Protein AF-A0A2A7NTY3-F1 (afdb_monomer_lite)

Radius of gyration: 12.22 Å; chains: 1; bounding box: 23×20×34 Å

Foldseek 3Di:
DCLVVPDDCPPDPDDPPPPPVLVVVQVVVCVVPVDDPVPGPCVRRND

Structure (mmCIF, N/CA/C/O backbone):
data_AF-A0A2A7NTY3-F1
#
_entry.id   AF-A0A2A7NTY3-F1
#
loop_
_atom_site.group_PDB
_atom_site.id
_atom_site.type_symbol
_atom_site.label_atom_id
_atom_site.label_alt_id
_atom_site.label_comp_id
_atom_site.label_asym_id
_atom_site.label_entity_id
_atom_site.label_seq_id
_atom_site.pdbx_PDB_ins_code
_atom_site.Cartn_x
_atom_site.Cartn_y
_atom_site.Cartn_z
_atom_site.occupancy
_atom_site.B_iso_or_equiv
_atom_site.auth_seq_id
_atom_site.auth_comp_id
_atom_site.auth_asym_id
_atom_site.auth_atom_id
_atom_site.pdbx_PDB_model_num
ATOM 1 N N . MET A 1 1 ? -6.914 -0.002 -10.301 1.00 55.19 1 MET A N 1
ATOM 2 C CA . MET A 1 1 ? -7.339 1.270 -10.957 1.00 55.19 1 MET A CA 1
ATOM 3 C C . MET A 1 1 ? -6.153 2.174 -11.334 1.00 55.19 1 MET A C 1
ATOM 5 O O . MET A 1 1 ? -6.326 3.046 -12.175 1.00 55.19 1 MET A O 1
ATOM 9 N N . VAL A 1 2 ? -4.950 1.957 -10.786 1.00 57.47 2 VAL A N 1
ATOM 10 C CA . VAL A 1 2 ? -3.707 2.676 -11.140 1.00 57.47 2 VAL A CA 1
ATOM 11 C C . VAL A 1 2 ? -2.809 1.857 -12.080 1.00 57.47 2 VAL A C 1
ATOM 13 O O . VAL A 1 2 ? -1.994 2.432 -12.792 1.00 57.47 2 VAL A O 1
ATOM 16 N N . SER A 1 3 ? -3.007 0.540 -12.202 1.00 55.94 3 SER A N 1
ATOM 17 C CA . SER A 1 3 ? -2.224 -0.338 -13.085 1.00 55.94 3 SER A CA 1
ATOM 18 C C . SER A 1 3 ? -2.267 0.071 -14.561 1.00 55.94 3 SER A C 1
ATOM 20 O O . SER A 1 3 ? -1.328 -0.209 -15.307 1.00 55.94 3 SER A O 1
ATOM 22 N N . ARG A 1 4 ? -3.327 0.783 -14.967 1.00 57.59 4 ARG A N 1
ATOM 23 C CA . ARG A 1 4 ? -3.506 1.347 -16.312 1.00 57.59 4 ARG A CA 1
ATOM 24 C C . ARG A 1 4 ? -2.654 2.596 -16.572 1.00 57.59 4 ARG A C 1
ATOM 26 O O . ARG A 1 4 ? -2.478 2.964 -17.725 1.00 57.59 4 ARG A O 1
ATOM 33 N N . LEU A 1 5 ? -2.158 3.241 -15.515 1.00 66.19 5 LEU A N 1
ATOM 34 C CA . LEU A 1 5 ? -1.249 4.391 -15.574 1.00 66.19 5 LEU A CA 1
ATOM 35 C C . LEU A 1 5 ? 0.222 3.971 -15.463 1.00 66.19 5 LEU A C 1
ATOM 37 O O . LEU A 1 5 ? 1.106 4.776 -15.740 1.00 66.19 5 LEU A O 1
ATOM 41 N N . LEU A 1 6 ? 0.489 2.723 -15.065 1.00 66.50 6 LEU A N 1
ATOM 42 C CA . LEU A 1 6 ? 1.837 2.173 -15.087 1.00 66.50 6 LEU A CA 1
ATOM 43 C C . LEU A 1 6 ? 2.227 1.842 -16.531 1.00 66.50 6 LEU A C 1
ATOM 45 O O . LEU A 1 6 ? 1.410 1.238 -17.246 1.00 66.50 6 LEU A O 1
ATOM 49 N N . PRO A 1 7 ? 3.451 2.206 -16.959 1.00 62.97 7 PRO A N 1
ATOM 50 C CA . PRO A 1 7 ? 3.922 1.910 -18.302 1.00 62.97 7 PRO A CA 1
ATOM 51 C C . PRO A 1 7 ? 3.760 0.414 -18.578 1.00 62.97 7 PRO A C 1
ATOM 53 O O . PRO A 1 7 ? 4.154 -0.434 -17.777 1.00 62.97 7 PRO A O 1
ATOM 56 N N . SER A 1 8 ? 3.105 0.084 -19.693 1.00 63.25 8 SER A N 1
ATOM 57 C CA . SER A 1 8 ? 3.063 -1.297 -20.160 1.00 63.25 8 SER A CA 1
ATOM 58 C C . SER A 1 8 ? 4.460 -1.719 -20.557 1.00 63.25 8 SER A C 1
ATOM 60 O O . SER A 1 8 ? 5.139 -1.012 -21.292 1.00 63.25 8 SER A O 1
ATOM 62 N N . ASN A 1 9 ? 4.852 -2.906 -20.116 1.00 61.75 9 ASN A N 1
ATOM 63 C CA . ASN A 1 9 ? 6.133 -3.496 -20.471 1.00 61.75 9 ASN A CA 1
ATOM 64 C C . ASN A 1 9 ? 6.150 -4.089 -21.899 1.00 61.75 9 ASN A C 1
ATOM 66 O O . ASN A 1 9 ? 6.997 -4.910 -22.241 1.00 61.75 9 ASN A O 1
ATOM 70 N N . ASP A 1 10 ? 5.168 -3.708 -22.716 1.00 61.28 10 ASP A N 1
ATOM 71 C CA . ASP A 1 10 ? 4.977 -4.191 -24.076 1.00 61.28 10 ASP A CA 1
ATOM 72 C C . ASP A 1 10 ? 6.073 -3.585 -24.968 1.00 61.28 10 ASP A C 1
ATOM 74 O O . ASP A 1 10 ? 6.175 -2.366 -25.103 1.00 61.28 10 ASP A O 1
ATOM 78 N N . GLY A 1 11 ? 6.955 -4.431 -25.507 1.00 61.78 11 GLY A N 1
ATOM 79 C CA . GLY A 1 11 ? 8.031 -4.017 -26.415 1.00 61.78 11 GLY A CA 1
ATOM 80 C C . GLY A 1 11 ? 9.351 -3.559 -25.773 1.00 61.78 1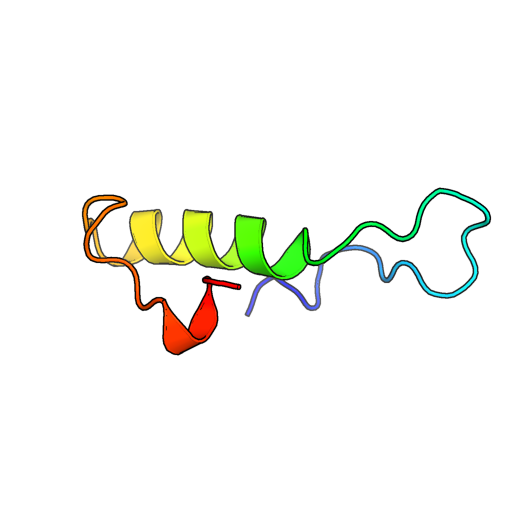1 GLY A C 1
ATOM 81 O O . GLY A 1 11 ? 10.293 -3.260 -26.510 1.00 61.78 11 GLY A O 1
ATOM 82 N N . LEU A 1 12 ? 9.487 -3.542 -24.440 1.00 59.41 12 LEU A N 1
ATOM 83 C CA . LEU A 1 12 ? 10.762 -3.222 -23.780 1.00 59.41 12 LEU A CA 1
ATOM 84 C C . LEU A 1 12 ? 11.657 -4.469 -23.678 1.00 59.41 12 LEU A C 1
ATOM 86 O O . LEU A 1 12 ? 11.307 -5.461 -23.041 1.00 59.41 12 LEU A O 1
ATOM 90 N N . ARG A 1 13 ? 12.847 -4.423 -24.296 1.00 55.38 13 ARG A N 1
ATOM 91 C CA . ARG A 1 13 ? 13.888 -5.457 -24.139 1.00 55.38 13 ARG A CA 1
ATOM 92 C C . ARG A 1 13 ? 14.609 -5.275 -22.799 1.00 55.38 13 ARG A C 1
ATOM 94 O O . ARG A 1 13 ? 15.671 -4.667 -22.729 1.00 55.38 13 ARG A O 1
ATOM 101 N N . GLY A 1 14 ? 14.006 -5.819 -21.751 1.00 62.22 14 GLY A N 1
ATOM 102 C CA . GLY A 1 14 ? 14.559 -6.019 -20.410 1.00 62.22 14 GLY A CA 1
ATOM 103 C C . GLY A 1 14 ? 13.920 -7.263 -19.785 1.00 62.22 14 GLY A C 1
ATOM 104 O O . GLY A 1 14 ? 13.026 -7.851 -20.395 1.00 62.22 14 GLY A O 1
ATOM 105 N N . HIS A 1 15 ? 14.374 -7.693 -18.600 1.00 53.28 15 HIS A N 1
ATOM 106 C CA . HIS A 1 15 ? 13.691 -8.767 -17.863 1.00 53.28 15 HIS A CA 1
ATOM 107 C C . HIS A 1 15 ? 12.194 -8.422 -17.800 1.00 53.28 15 HIS A C 1
ATOM 109 O O . HIS A 1 15 ? 11.884 -7.277 -17.460 1.00 53.28 15 HIS A O 1
ATOM 115 N N . PRO A 1 16 ? 11.267 -9.329 -18.163 1.00 57.22 16 PRO A N 1
ATOM 116 C CA . PRO A 1 16 ? 9.849 -9.043 -18.026 1.00 57.22 16 PRO A CA 1
ATOM 117 C C . PRO A 1 16 ? 9.619 -8.632 -16.572 1.00 57.22 16 PRO A C 1
ATOM 119 O O . PRO A 1 16 ? 9.871 -9.417 -15.659 1.00 57.22 16 PRO A O 1
ATOM 122 N N . PHE A 1 17 ? 9.260 -7.368 -16.351 1.00 56.44 17 PHE A N 1
ATOM 123 C CA . PHE A 1 17 ? 8.816 -6.861 -15.066 1.00 56.44 17 PHE A CA 1
ATOM 124 C C . PHE A 1 17 ? 7.589 -7.698 -14.701 1.00 56.44 17 PHE A C 1
ATOM 126 O O . PHE A 1 17 ? 6.506 -7.521 -15.264 1.00 56.44 17 PHE A O 1
ATOM 133 N N . GLY A 1 18 ? 7.808 -8.730 -13.889 1.00 63.72 18 GLY A N 1
ATOM 134 C CA . GLY A 1 18 ? 6.750 -9.597 -13.408 1.00 63.72 18 GLY A CA 1
ATOM 135 C C . GLY A 1 18 ? 5.894 -8.790 -12.453 1.00 63.72 18 GLY A C 1
ATOM 136 O O . GLY A 1 18 ? 6.433 -8.191 -11.540 1.00 63.72 18 GLY A O 1
ATOM 137 N N . ASP A 1 19 ? 4.588 -8.749 -12.703 1.00 69.12 19 ASP A N 1
ATOM 138 C CA . ASP A 1 19 ? 3.533 -8.266 -11.806 1.00 69.12 19 ASP A CA 1
ATOM 139 C C . ASP A 1 19 ? 3.828 -7.033 -10.912 1.00 69.12 19 ASP A C 1
ATOM 141 O O . ASP A 1 19 ? 3.197 -6.850 -9.876 1.00 69.12 19 ASP A O 1
ATOM 145 N N . ASP A 1 20 ? 4.689 -6.097 -11.334 1.00 70.62 20 ASP A N 1
ATOM 146 C CA . ASP A 1 20 ? 4.891 -4.808 -10.643 1.00 70.62 20 ASP A CA 1
ATOM 147 C C . ASP A 1 20 ? 3.559 -4.067 -10.462 1.00 70.62 20 ASP A C 1
ATOM 149 O O . ASP A 1 20 ? 3.310 -3.384 -9.469 1.00 70.62 20 ASP A O 1
ATOM 153 N N . ARG A 1 21 ? 2.653 -4.263 -11.426 1.00 75.81 21 ARG A N 1
ATOM 154 C CA . ARG A 1 21 ? 1.265 -3.810 -11.356 1.00 75.81 21 ARG A CA 1
ATOM 155 C C . ARG A 1 21 ? 0.526 -4.364 -10.143 1.00 75.81 21 ARG A C 1
ATOM 157 O O . ARG A 1 21 ? -0.213 -3.604 -9.522 1.00 75.81 21 ARG A O 1
ATOM 164 N N . ARG A 1 22 ? 0.707 -5.641 -9.801 1.00 76.62 22 ARG A N 1
ATOM 165 C CA . ARG A 1 22 ? 0.121 -6.234 -8.594 1.00 76.62 22 ARG A CA 1
ATOM 166 C C . ARG A 1 22 ? 0.716 -5.627 -7.342 1.00 76.62 22 ARG A C 1
ATOM 168 O O . ARG A 1 22 ? -0.056 -5.213 -6.491 1.00 76.62 22 ARG A O 1
ATOM 175 N N . VAL A 1 23 ? 2.039 -5.491 -7.264 1.00 79.25 23 VAL A N 1
ATOM 176 C CA . VAL A 1 23 ? 2.711 -4.903 -6.091 1.00 79.25 23 VAL A CA 1
ATOM 177 C C . VAL A 1 23 ? 2.221 -3.474 -5.838 1.00 79.25 23 VAL A C 1
ATOM 179 O O . VAL A 1 23 ? 1.910 -3.097 -4.711 1.00 79.25 23 VAL A O 1
ATOM 182 N N . VAL A 1 24 ? 2.085 -2.664 -6.889 1.00 83.12 24 VAL A N 1
ATOM 183 C CA . VAL A 1 24 ? 1.586 -1.288 -6.761 1.00 83.12 24 VAL A CA 1
ATOM 184 C C . VAL A 1 24 ? 0.105 -1.248 -6.371 1.00 83.12 24 VAL A C 1
ATOM 186 O O . VAL A 1 24 ? -0.276 -0.442 -5.520 1.00 83.12 24 VAL A O 1
ATOM 189 N N . GLU A 1 25 ? -0.744 -2.095 -6.957 1.00 83.25 25 GLU A N 1
ATOM 190 C CA . GLU A 1 25 ? -2.159 -2.178 -6.565 1.00 83.25 25 GLU A CA 1
ATOM 191 C C . GLU A 1 25 ? -2.320 -2.706 -5.130 1.00 83.25 25 GLU A C 1
ATOM 193 O O . GLU A 1 25 ? -3.182 -2.216 -4.405 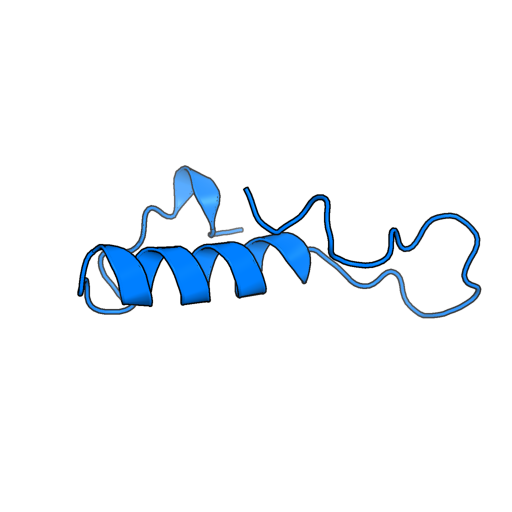1.00 83.25 25 GLU A O 1
ATOM 198 N N . GLU A 1 26 ? -1.453 -3.611 -4.679 1.00 84.50 26 GLU A N 1
ATOM 199 C CA . GLU A 1 26 ? -1.406 -4.130 -3.310 1.00 84.50 26 GLU A CA 1
ATOM 200 C C . GLU A 1 26 ? -1.048 -3.021 -2.305 1.00 84.50 26 GLU A C 1
ATOM 202 O O . GLU A 1 26 ? -1.748 -2.811 -1.309 1.00 84.50 26 GLU A O 1
ATOM 207 N N . ILE A 1 27 ? -0.009 -2.232 -2.610 1.00 86.75 27 ILE A N 1
ATOM 208 C CA . ILE A 1 27 ? 0.376 -1.045 -1.834 1.00 86.75 27 ILE A CA 1
ATOM 209 C C . ILE A 1 27 ? -0.808 -0.074 -1.733 1.00 86.75 27 ILE A C 1
ATOM 211 O O . ILE A 1 27 ? -1.152 0.389 -0.643 1.00 86.75 27 ILE A O 1
ATOM 215 N N . LEU A 1 28 ? -1.458 0.227 -2.859 1.00 87.62 28 LEU A N 1
ATOM 216 C CA . LEU A 1 28 ? -2.605 1.135 -2.908 1.00 87.62 28 LEU A CA 1
ATOM 217 C C . LEU A 1 28 ? -3.808 0.599 -2.132 1.00 87.62 28 LEU A C 1
ATOM 219 O O . LEU A 1 28 ? -4.476 1.368 -1.439 1.00 87.62 28 LEU A O 1
ATOM 223 N N . TYR A 1 29 ? -4.084 -0.700 -2.228 1.00 86.88 29 TYR A N 1
ATOM 224 C CA . TYR A 1 29 ? -5.156 -1.354 -1.489 1.00 86.88 29 TYR A CA 1
ATOM 225 C C . TYR A 1 29 ? -4.936 -1.199 0.012 1.00 86.88 29 TYR A C 1
ATOM 227 O O . TYR A 1 29 ? -5.834 -0.733 0.717 1.00 86.88 29 TYR A O 1
ATOM 235 N N . ARG A 1 30 ? -3.720 -1.483 0.492 1.00 90.06 30 ARG A N 1
ATOM 236 C CA . ARG A 1 30 ? -3.334 -1.272 1.889 1.00 90.06 30 ARG A CA 1
ATOM 237 C C . ARG A 1 30 ? -3.514 0.181 2.324 1.00 90.06 30 ARG A C 1
ATOM 239 O O . ARG A 1 30 ?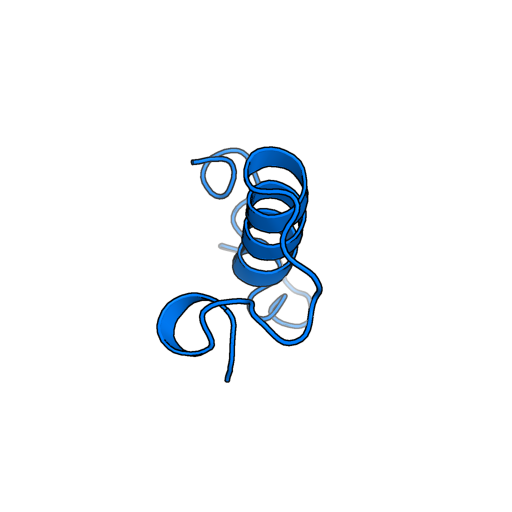 -4.052 0.419 3.399 1.00 90.06 30 ARG A O 1
ATOM 246 N N . TYR A 1 31 ? -3.111 1.156 1.508 1.00 88.00 31 TYR A N 1
ATOM 247 C CA . TYR A 1 31 ? -3.308 2.572 1.841 1.00 88.00 31 TYR A CA 1
ATOM 248 C C . TYR A 1 31 ? -4.783 2.983 1.903 1.00 88.00 31 TYR A C 1
ATOM 250 O O . TYR A 1 31 ? -5.137 3.838 2.709 1.00 88.00 31 TYR A O 1
ATOM 258 N N . ARG A 1 32 ? -5.651 2.386 1.080 1.00 87.56 32 ARG A N 1
ATOM 259 C CA . ARG A 1 32 ? -7.092 2.686 1.079 1.00 87.56 32 ARG A CA 1
ATOM 260 C C . ARG A 1 32 ? -7.854 2.024 2.218 1.00 87.56 32 ARG A C 1
ATOM 262 O O . ARG A 1 32 ? -8.793 2.615 2.735 1.00 87.56 32 ARG A O 1
ATOM 269 N N . THR A 1 33 ? -7.489 0.794 2.561 1.00 90.06 33 THR A N 1
ATOM 270 C CA . THR A 1 33 ? -8.246 -0.044 3.506 1.00 90.06 33 THR A CA 1
ATOM 271 C C . THR A 1 33 ? -7.612 -0.117 4.893 1.00 90.06 33 THR A C 1
ATOM 273 O O . THR A 1 33 ? -8.280 -0.501 5.846 1.00 90.06 33 THR A O 1
ATOM 276 N N . GLY A 1 34 ? -6.336 0.255 5.028 1.00 91.62 34 GLY A N 1
ATOM 277 C CA . GLY A 1 34 ? -5.596 0.214 6.289 1.00 91.62 34 GLY A CA 1
ATOM 278 C 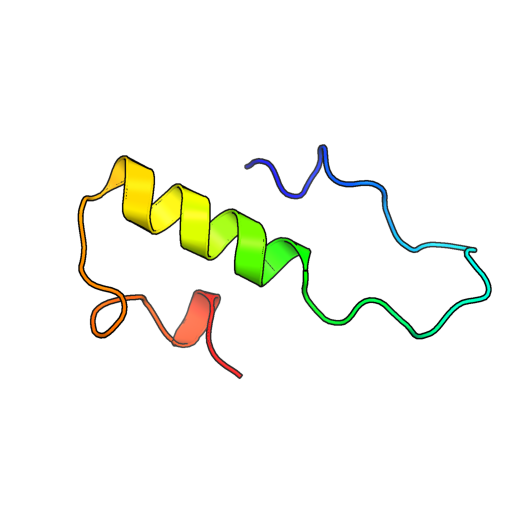C . GLY A 1 34 ? -5.217 -1.192 6.760 1.00 91.62 34 GLY A C 1
ATOM 279 O O . GLY A 1 34 ? -4.719 -1.334 7.876 1.00 91.62 34 GLY A O 1
ATOM 280 N N . VAL A 1 35 ? -5.434 -2.230 5.945 1.00 88.62 35 VAL A N 1
ATOM 281 C CA . VAL A 1 35 ? -5.176 -3.617 6.354 1.00 88.62 35 VAL A CA 1
ATOM 282 C C . VAL A 1 35 ? -3.675 -3.906 6.492 1.00 88.62 35 VAL A C 1
ATOM 284 O O . VAL A 1 35 ? -2.850 -3.369 5.741 1.00 88.62 35 VAL A O 1
ATOM 287 N N . PRO A 1 36 ? -3.267 -4.760 7.444 1.00 87.56 36 PRO A N 1
ATOM 288 C CA . PRO A 1 36 ? -1.891 -5.223 7.520 1.00 87.56 36 PRO A CA 1
ATOM 289 C C . PRO A 1 36 ? -1.567 -6.136 6.331 1.00 87.56 36 PRO A C 1
ATOM 291 O O . PRO A 1 36 ? -2.436 -6.803 5.779 1.00 87.56 36 PRO A O 1
ATOM 294 N N . TRP A 1 37 ? -0.283 -6.229 5.980 1.00 84.75 37 TRP A N 1
ATOM 295 C CA . TRP A 1 37 ? 0.187 -7.016 4.831 1.00 84.75 37 TRP A CA 1
ATOM 296 C C . TRP A 1 37 ? -0.237 -8.493 4.844 1.00 84.75 37 TRP A C 1
ATOM 298 O O . TRP A 1 37 ? -0.357 -9.126 3.804 1.00 84.75 37 TRP A O 1
ATOM 308 N N . ARG A 1 38 ? -0.476 -9.060 6.0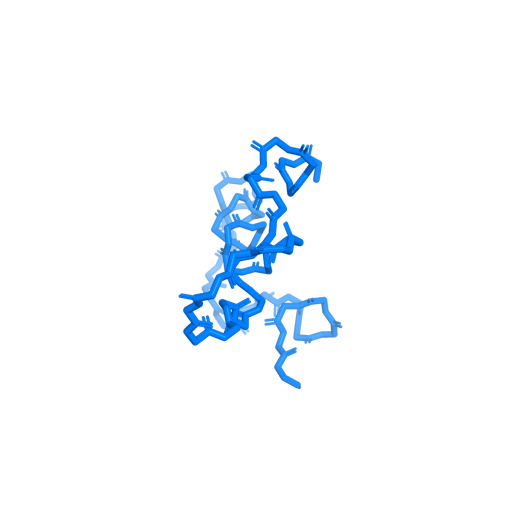29 1.00 84.00 38 ARG A N 1
ATOM 309 C CA . ARG A 1 38 ? -0.898 -10.459 6.182 1.00 84.00 38 ARG A CA 1
ATOM 310 C C . ARG A 1 38 ? -2.344 -10.714 5.765 1.00 84.00 38 ARG A C 1
ATOM 312 O O . ARG A 1 38 ? -2.644 -11.846 5.393 1.00 84.00 38 ARG A O 1
ATOM 319 N N . ASP A 1 39 ? -3.180 -9.683 5.818 1.00 86.88 39 ASP A N 1
ATOM 320 C CA . ASP A 1 39 ? -4.623 -9.769 5.573 1.00 86.88 39 ASP A CA 1
ATOM 321 C C . ASP A 1 39 ? -4.985 -9.321 4.154 1.00 86.88 39 ASP A C 1
ATOM 323 O O . ASP A 1 39 ? -6.156 -9.153 3.812 1.00 86.88 39 ASP A O 1
ATOM 327 N N . LEU A 1 40 ? -3.974 -9.114 3.311 1.00 83.06 40 LEU A N 1
ATOM 328 C CA . LEU A 1 40 ? -4.187 -8.786 1.917 1.00 83.06 40 LEU A CA 1
ATOM 329 C C . LEU A 1 40 ? -4.755 -9.995 1.166 1.00 83.06 40 LEU A C 1
ATOM 331 O O . LEU A 1 40 ? -4.333 -11.135 1.401 1.00 83.06 40 LEU A O 1
ATOM 335 N N . PRO A 1 41 ? -5.709 -9.768 0.249 1.00 81.94 41 PRO A N 1
ATOM 336 C CA . PRO A 1 41 ? -6.319 -10.847 -0.506 1.00 81.94 41 PRO A CA 1
ATOM 337 C C . PRO A 1 41 ? -5.284 -11.505 -1.430 1.00 81.94 41 PRO A C 1
ATOM 339 O O . PRO A 1 41 ? -4.951 -10.999 -2.501 1.00 81.94 41 PRO A O 1
ATOM 342 N N . ARG A 1 42 ? -4.795 -12.683 -1.019 1.00 78.75 42 ARG A N 1
ATOM 343 C CA . ARG A 1 42 ? -3.835 -13.503 -1.785 1.00 78.75 42 ARG A CA 1
ATOM 344 C C . ARG A 1 42 ? -4.350 -13.921 -3.156 1.00 78.75 42 ARG A C 1
ATOM 346 O O . ARG A 1 42 ? -3.542 -14.102 -4.049 1.00 78.75 42 ARG A O 1
ATOM 353 N N . ALA A 1 43 ? -5.665 -14.048 -3.327 1.00 77.12 43 ALA A N 1
ATOM 354 C CA . ALA A 1 43 ? -6.255 -14.358 -4.628 1.00 77.12 43 ALA A CA 1
ATOM 355 C C . ALA A 1 43 ? -5.999 -13.249 -5.671 1.00 77.12 43 ALA A C 1
ATOM 357 O O . ALA A 1 43 ? -5.915 -13.533 -6.863 1.00 77.12 43 ALA A O 1
ATOM 358 N N . GLU A 1 44 ? -5.860 -11.995 -5.227 1.00 72.69 44 GLU A N 1
ATOM 359 C CA . GLU A 1 44 ? -5.639 -10.838 -6.101 1.00 72.69 44 GLU A CA 1
ATOM 360 C C . GLU A 1 44 ? -4.151 -10.464 -6.204 1.00 72.69 44 GLU A C 1
ATOM 362 O O . GLU A 1 44 ? -3.669 -10.186 -7.307 1.00 72.69 44 GLU A O 1
ATOM 367 N N . PHE A 1 45 ? -3.416 -10.513 -5.084 1.00 75.25 45 PHE A N 1
ATOM 368 C CA . PHE A 1 45 ? -2.039 -10.001 -4.968 1.00 75.25 45 PHE A CA 1
ATOM 369 C C . PHE A 1 45 ? -0.965 -11.060 -4.671 1.00 75.25 45 PHE A C 1
ATOM 371 O O . PHE A 1 45 ? 0.221 -10.752 -4.710 1.00 75.25 45 PHE A O 1
ATOM 378 N N . GLY A 1 46 ? -1.350 -12.299 -4.365 1.00 64.62 46 GLY A N 1
ATOM 379 C CA . GLY A 1 46 ? -0.413 -13.396 -4.130 1.00 64.62 46 GLY A CA 1
ATOM 380 C C . GLY A 1 46 ? -0.035 -14.144 -5.416 1.00 64.62 46 GLY A C 1
ATOM 381 O O . GLY A 1 46 ? -0.740 -14.022 -6.423 1.00 64.62 46 GLY A O 1
ATOM 382 N N . PRO A 1 47 ? 1.071 -14.911 -5.391 1.00 59.34 47 PRO A N 1
ATOM 383 C CA . PRO A 1 47 ? 1.348 -15.922 -6.407 1.00 59.34 47 PRO A CA 1
ATOM 384 C C . PRO A 1 47 ? 0.307 -17.049 -6.393 1.00 59.34 47 PRO A C 1
ATOM 386 O O . PRO A 1 47 ? -0.207 -17.375 -5.294 1.00 59.34 47 PRO A O 1
#

InterPro domains:
  IPR025161 Insertion element IS402-like domain [PF13340] (2-47)

Organism: NCBI:txid1801

Sequence (47 aa):
MVSRLLPSNDGLRGHPFGDDRRVVEEILYRYRTGVPWRDLPRAEFGP

pLDDT: mean 73.04, std 12.34, range [53.28, 91.62]

Secondary structure (DSSP, 8-state):
--TTTSPP-TT--SS---SHHHHHHHHHHHHHH---GGGS-HH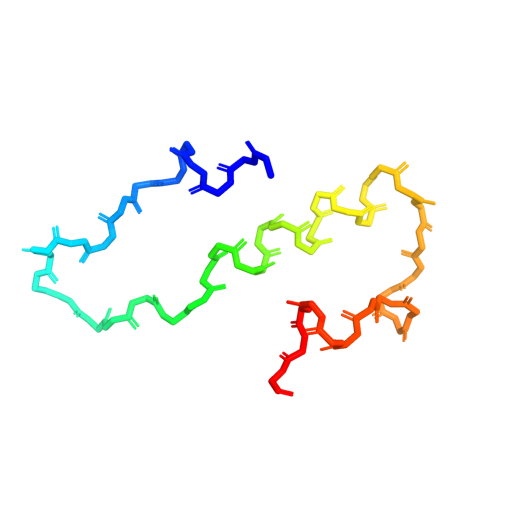HH--